Protein AF-A0A0K2RT23-F1 (afdb_monomer_lite)

Structure (mmCIF, N/CA/C/O backbone):
data_AF-A0A0K2RT23-F1
#
_entry.id   AF-A0A0K2RT23-F1
#
loop_
_atom_site.group_PDB
_atom_site.id
_atom_site.type_symbol
_atom_site.label_atom_id
_atom_site.label_alt_id
_atom_site.label_comp_id
_atom_site.label_asym_id
_atom_site.label_entity_id
_atom_site.label_seq_id
_atom_site.pdbx_PDB_ins_code
_atom_site.Cartn_x
_atom_site.Cartn_y
_atom_site.Cartn_z
_atom_site.occupancy
_atom_site.B_iso_or_equiv
_atom_site.auth_seq_id
_atom_site.auth_comp_id
_atom_site.auth_asym_id
_atom_site.auth_atom_id
_atom_site.pdbx_PDB_model_num
ATOM 1 N N . MET A 1 1 ? -1.105 -0.518 0.764 1.00 81.19 1 MET A N 1
ATOM 2 C CA . MET A 1 1 ? -1.432 0.470 -0.295 1.00 81.19 1 MET A CA 1
ATOM 3 C C . MET A 1 1 ? -0.453 0.282 -1.440 1.00 81.19 1 MET A C 1
ATOM 5 O O . MET A 1 1 ? 0.701 -0.018 -1.166 1.00 81.19 1 MET A O 1
AT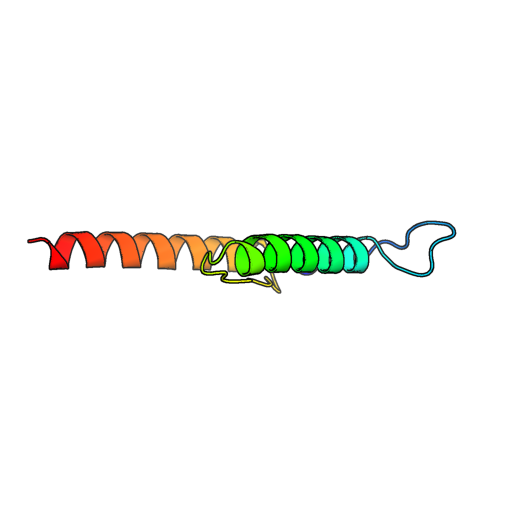OM 9 N N . THR A 1 2 ? -0.881 0.464 -2.687 1.00 91.69 2 THR A N 1
ATOM 10 C CA . THR A 1 2 ? 0.014 0.501 -3.858 1.00 91.69 2 THR A CA 1
ATOM 11 C C . THR A 1 2 ? -0.216 1.777 -4.667 1.00 91.69 2 THR A C 1
ATOM 13 O O . THR A 1 2 ? -1.170 2.512 -4.414 1.00 91.69 2 THR A O 1
ATOM 16 N N . ALA A 1 3 ? 0.662 2.063 -5.626 1.00 88.44 3 ALA A N 1
ATOM 17 C CA . ALA A 1 3 ? 0.480 3.161 -6.567 1.00 88.44 3 ALA A CA 1
ATOM 18 C C . ALA A 1 3 ? 1.018 2.772 -7.944 1.00 88.44 3 ALA A C 1
ATOM 20 O O . ALA A 1 3 ? 1.982 2.004 -8.015 1.00 88.44 3 ALA A O 1
ATOM 21 N N . SER A 1 4 ? 0.437 3.323 -9.007 1.00 88.44 4 SER A N 1
ATOM 22 C CA . SER A 1 4 ? 0.985 3.204 -10.357 1.00 88.44 4 SER A CA 1
ATOM 23 C C . SER A 1 4 ? 2.404 3.769 -10.399 1.00 88.44 4 SER A C 1
ATOM 25 O O . SER A 1 4 ? 2.676 4.862 -9.894 1.00 88.44 4 SER A O 1
ATOM 27 N N . ALA A 1 5 ? 3.328 3.006 -10.977 1.00 84.38 5 ALA A N 1
ATOM 28 C CA . ALA A 1 5 ? 4.676 3.476 -11.250 1.00 84.38 5 ALA A CA 1
ATOM 29 C C . ALA A 1 5 ? 4.705 4.146 -12.629 1.00 84.38 5 ALA A C 1
ATOM 31 O O . ALA A 1 5 ? 4.164 3.603 -13.588 1.00 84.38 5 ALA A O 1
ATOM 32 N N . THR A 1 6 ? 5.373 5.297 -12.744 1.00 80.75 6 THR A N 1
ATOM 33 C CA . THR A 1 6 ? 5.572 5.995 -14.030 1.00 80.75 6 THR A CA 1
ATOM 34 C C . THR A 1 6 ? 6.382 5.154 -15.028 1.00 80.75 6 THR A C 1
ATOM 36 O O . THR A 1 6 ? 6.281 5.358 -16.232 1.00 80.75 6 THR A O 1
ATOM 39 N N . GLY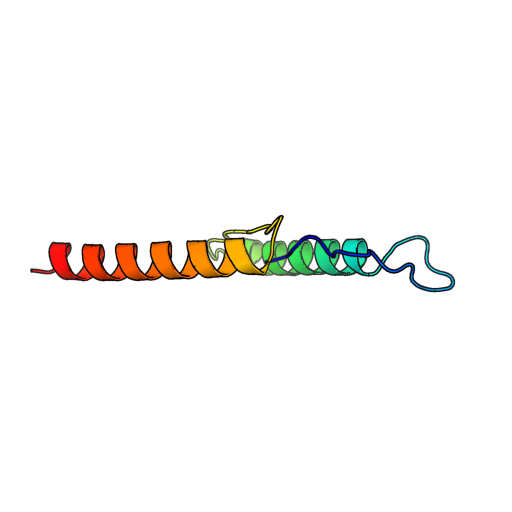 A 1 7 ? 7.147 4.175 -14.535 1.00 87.38 7 GLY A N 1
ATOM 40 C CA . GLY A 1 7 ? 7.761 3.119 -15.330 1.00 87.38 7 GLY A CA 1
ATOM 41 C C . GLY A 1 7 ? 7.803 1.833 -14.518 1.00 87.38 7 GLY A C 1
ATOM 42 O O . GLY A 1 7 ? 8.455 1.784 -13.474 1.00 87.38 7 GLY A O 1
ATOM 43 N N . ASP A 1 8 ? 7.080 0.812 -14.968 1.00 91.62 8 ASP A N 1
ATOM 44 C CA . ASP A 1 8 ? 7.138 -0.506 -14.348 1.00 91.62 8 ASP A CA 1
ATOM 45 C C . ASP A 1 8 ? 8.391 -1.248 -14.830 1.00 91.62 8 ASP A C 1
ATOM 47 O O . ASP A 1 8 ? 8.619 -1.397 -16.031 1.00 91.62 8 ASP A O 1
ATOM 51 N N . ILE A 1 9 ? 9.240 -1.660 -13.891 1.00 95.44 9 ILE A N 1
ATOM 52 C CA . ILE A 1 9 ? 10.573 -2.189 -14.191 1.00 95.44 9 ILE A CA 1
ATOM 53 C C . ILE A 1 9 ? 10.507 -3.716 -14.206 1.00 95.44 9 ILE A C 1
ATOM 55 O O . ILE A 1 9 ? 10.079 -4.342 -13.232 1.00 95.44 9 ILE A O 1
ATOM 59 N N . ALA A 1 10 ? 10.959 -4.323 -15.303 1.00 96.88 10 ALA A N 1
ATOM 60 C CA . ALA A 1 10 ? 11.109 -5.770 -15.397 1.00 96.88 10 ALA A CA 1
ATOM 61 C C . ALA A 1 10 ? 12.210 -6.268 -14.450 1.00 96.88 10 ALA A C 1
ATOM 63 O O . ALA A 1 10 ? 13.260 -5.639 -14.312 1.00 96.88 10 ALA A O 1
ATOM 64 N N . ILE A 1 11 ? 11.983 -7.420 -13.824 1.00 96.88 11 ILE A N 1
ATOM 65 C CA . ILE A 1 11 ? 13.000 -8.081 -13.008 1.00 96.88 11 ILE A CA 1
ATOM 66 C C . ILE A 1 11 ? 13.733 -9.084 -13.911 1.00 96.88 11 ILE A C 1
ATOM 68 O O . ILE A 1 11 ? 13.068 -9.938 -14.507 1.00 96.88 11 ILE A O 1
ATOM 72 N N . PRO A 1 12 ? 15.073 -9.015 -14.034 1.00 97.31 12 PRO A N 1
ATOM 73 C CA . PRO A 1 12 ? 15.832 -9.970 -14.836 1.00 97.31 12 PRO A CA 1
ATOM 74 C C . PRO A 1 12 ? 15.494 -11.418 -14.473 1.00 97.31 12 PRO A C 1
ATOM 76 O O . PRO A 1 12 ? 15.372 -11.753 -13.296 1.00 97.31 12 PRO A O 1
ATOM 79 N N . GLU A 1 13 ? 15.323 -12.261 -15.495 1.00 97.00 13 GLU A N 1
ATOM 80 C CA . GLU A 1 13 ? 15.060 -13.705 -15.362 1.00 97.00 13 GLU A CA 1
ATOM 81 C C . GLU A 1 13 ? 13.752 -14.075 -14.633 1.00 97.00 13 GLU A C 1
ATOM 83 O O . GLU A 1 13 ? 13.518 -15.245 -14.323 1.00 97.00 13 GLU A O 1
ATOM 88 N N . ARG A 1 14 ? 12.858 -13.111 -14.370 1.00 97.19 14 ARG A N 1
ATOM 89 C CA . ARG A 1 14 ? 11.554 -13.363 -13.741 1.00 97.19 14 ARG A CA 1
ATOM 90 C C . ARG A 1 14 ? 10.411 -13.053 -14.707 1.00 97.19 14 ARG A C 1
ATOM 92 O O . ARG A 1 14 ? 10.467 -12.058 -15.423 1.00 97.19 14 ARG A O 1
ATOM 99 N N . PRO A 1 15 ? 9.325 -13.847 -14.694 1.00 96.06 15 PRO A N 1
ATOM 100 C CA . PRO A 1 15 ? 8.170 -13.629 -15.564 1.00 96.06 15 PRO A CA 1
ATOM 101 C C . PRO A 1 15 ? 7.227 -12.528 -15.037 1.00 96.06 15 PRO A C 1
ATOM 103 O O . PRO A 1 15 ? 6.032 -12.563 -15.314 1.00 96.06 15 PRO A O 1
ATOM 106 N N . PHE A 1 16 ? 7.732 -11.592 -14.227 1.00 95.94 16 PHE A N 1
ATOM 107 C CA . PHE A 1 16 ? 6.955 -10.498 -13.649 1.00 95.94 16 PHE A CA 1
ATOM 108 C C . PHE A 1 16 ? 7.822 -9.265 -13.353 1.00 95.94 16 PHE A C 1
ATOM 110 O O . PHE A 1 16 ? 9.050 -9.344 -13.270 1.00 95.94 16 PHE A O 1
ATOM 117 N N . THR A 1 17 ? 7.170 -8.120 -13.178 1.00 97.06 17 THR A N 1
ATOM 118 C CA . THR A 1 17 ? 7.784 -6.815 -12.900 1.00 97.06 17 THR A CA 1
ATOM 119 C C . THR A 1 17 ? 7.818 -6.484 -11.406 1.00 97.06 17 THR A C 1
ATOM 121 O O . THR A 1 17 ? 7.159 -7.128 -10.583 1.00 97.06 17 THR A O 1
ATOM 124 N N . PHE A 1 18 ? 8.551 -5.433 -11.034 1.00 95.56 18 PHE A N 1
ATOM 125 C CA . PHE A 1 18 ? 8.502 -4.895 -9.673 1.00 95.56 18 PHE A CA 1
ATOM 126 C C . PHE A 1 18 ? 7.094 -4.423 -9.286 1.00 95.56 18 PHE A C 1
ATOM 128 O O . PHE A 1 18 ? 6.670 -4.675 -8.160 1.00 95.56 18 PHE A O 1
ATOM 135 N N . GLY A 1 19 ? 6.339 -3.800 -10.196 1.00 94.50 19 GLY A N 1
ATOM 136 C CA . GLY A 1 19 ? 4.959 -3.385 -9.947 1.00 94.50 19 GLY A CA 1
ATOM 137 C C . GLY A 1 19 ? 4.042 -4.566 -9.635 1.00 94.50 19 GLY A C 1
ATOM 138 O O . GLY A 1 19 ? 3.272 -4.515 -8.672 1.00 94.50 19 GLY A O 1
ATOM 139 N N . GLN A 1 20 ? 4.175 -5.664 -10.382 1.00 95.25 20 GLN A N 1
ATOM 140 C CA . GLN A 1 20 ? 3.436 -6.902 -10.124 1.00 95.25 20 GLN A CA 1
ATOM 141 C C . GLN A 1 20 ? 3.834 -7.539 -8.788 1.00 95.25 20 GLN A C 1
ATOM 143 O O . GLN A 1 20 ? 2.960 -7.979 -8.040 1.00 95.25 20 GLN A O 1
ATOM 148 N N . LEU A 1 21 ? 5.127 -7.539 -8.448 1.00 96.19 21 LEU A N 1
ATOM 149 C CA . LEU A 1 21 ? 5.606 -8.040 -7.160 1.00 96.19 21 LEU A CA 1
ATOM 150 C C . LEU A 1 21 ? 5.044 -7.223 -5.987 1.00 96.19 21 LEU A C 1
ATOM 152 O O . LEU A 1 21 ? 4.520 -7.800 -5.038 1.00 96.19 21 LEU A O 1
ATOM 156 N N . ILE A 1 22 ? 5.093 -5.892 -6.071 1.00 94.69 22 ILE A N 1
ATOM 157 C CA . ILE A 1 22 ? 4.547 -4.984 -5.051 1.00 94.69 22 ILE A CA 1
ATOM 158 C C . ILE A 1 22 ? 3.038 -5.205 -4.884 1.00 94.69 22 ILE A C 1
ATOM 160 O O . ILE A 1 22 ? 2.536 -5.255 -3.760 1.00 94.69 22 ILE A O 1
ATOM 164 N N . ALA A 1 23 ? 2.303 -5.365 -5.990 1.00 93.94 23 ALA A N 1
ATOM 165 C CA . ALA A 1 23 ? 0.872 -5.651 -5.955 1.00 93.94 23 ALA A CA 1
ATOM 166 C C . ALA A 1 23 ? 0.567 -6.994 -5.276 1.00 93.94 23 ALA A C 1
ATOM 168 O O . ALA A 1 23 ? -0.341 -7.064 -4.443 1.00 93.94 23 ALA A O 1
ATOM 169 N N . ALA A 1 24 ? 1.344 -8.034 -5.589 1.00 95.94 24 ALA A N 1
ATOM 170 C CA . ALA A 1 24 ? 1.209 -9.348 -4.973 1.00 95.94 24 ALA A CA 1
ATOM 171 C C . ALA A 1 24 ? 1.519 -9.312 -3.468 1.00 95.94 24 ALA A C 1
ATOM 173 O O . ALA A 1 24 ? 0.750 -9.857 -2.679 1.00 95.94 24 ALA A O 1
ATOM 174 N N . GLN A 1 25 ? 2.584 -8.618 -3.052 1.00 95.94 25 GLN A N 1
ATOM 175 C CA . GLN A 1 25 ? 2.928 -8.455 -1.635 1.00 95.94 25 GLN A CA 1
ATOM 176 C C . GLN A 1 25 ? 1.823 -7.724 -0.867 1.00 95.94 25 GLN A C 1
ATOM 178 O O . GLN A 1 25 ? 1.341 -8.232 0.141 1.00 95.94 25 GLN A O 1
ATOM 183 N N . ALA A 1 26 ? 1.324 -6.605 -1.400 1.00 95.31 26 ALA A N 1
ATOM 184 C CA . ALA A 1 26 ? 0.236 -5.863 -0.769 1.00 95.31 26 ALA A CA 1
ATOM 185 C C . ALA A 1 26 ? -1.075 -6.670 -0.674 1.00 95.31 26 ALA A C 1
ATOM 187 O O . ALA A 1 26 ? -1.884 -6.424 0.221 1.00 95.31 26 ALA A O 1
ATOM 188 N N . ALA A 1 27 ? -1.321 -7.601 -1.604 1.00 94.88 27 ALA A N 1
ATOM 189 C CA . ALA A 1 27 ? -2.436 -8.541 -1.507 1.00 94.88 27 ALA A CA 1
ATOM 190 C C . ALA A 1 27 ? -2.206 -9.588 -0.403 1.00 94.88 27 ALA A C 1
ATOM 192 O O . ALA A 1 27 ? -3.129 -9.868 0.357 1.00 94.88 27 ALA A O 1
ATOM 193 N N . GLY A 1 28 ? -0.983 -10.110 -0.278 1.00 96.44 28 GLY A N 1
ATOM 194 C CA . GLY A 1 28 ? -0.604 -11.029 0.797 1.00 96.44 28 GLY A CA 1
ATOM 195 C C . GLY A 1 28 ? -0.752 -10.409 2.189 1.00 96.44 28 GLY A C 1
ATOM 196 O O . GLY A 1 28 ? -1.356 -11.023 3.065 1.00 96.44 28 GLY A O 1
ATOM 197 N N . ASP A 1 29 ? -0.289 -9.170 2.375 1.00 96.38 29 ASP A N 1
ATOM 198 C CA . ASP A 1 29 ? -0.424 -8.444 3.647 1.00 96.38 29 ASP A CA 1
ATOM 199 C C . ASP A 1 29 ? -1.895 -8.240 4.040 1.00 96.38 29 ASP A C 1
ATOM 201 O O . ASP A 1 29 ? -2.267 -8.419 5.202 1.00 96.38 29 ASP A O 1
ATOM 205 N N . ALA A 1 30 ? -2.749 -7.896 3.067 1.00 94.31 30 ALA A N 1
ATOM 206 C CA . ALA A 1 30 ? -4.189 -7.765 3.281 1.00 94.31 30 ALA A CA 1
ATOM 207 C C . ALA A 1 30 ? -4.798 -9.090 3.755 1.00 94.31 30 ALA A C 1
ATOM 209 O O . ALA A 1 30 ? -5.470 -9.112 4.783 1.00 94.31 30 ALA A O 1
ATOM 210 N N . GLN A 1 31 ? -4.466 -10.193 3.082 1.00 96.25 31 GLN A N 1
ATOM 211 C CA . GLN A 1 31 ? -4.959 -11.520 3.442 1.00 96.25 31 GLN A CA 1
ATOM 212 C C . GLN A 1 31 ? -4.535 -11.930 4.863 1.00 96.25 31 GLN A C 1
ATOM 214 O O . GLN A 1 31 ? -5.317 -12.533 5.595 1.00 96.25 31 GLN A O 1
ATOM 219 N N . VAL A 1 32 ? -3.312 -11.591 5.292 1.00 97.25 32 VAL A N 1
ATOM 220 C CA . VAL A 1 32 ? -2.851 -11.845 6.671 1.00 97.25 32 VAL A CA 1
ATOM 221 C C . VAL A 1 32 ? -3.706 -11.088 7.691 1.00 97.25 32 VAL A C 1
ATOM 223 O O . VAL A 1 32 ? -4.111 -11.661 8.702 1.00 97.25 32 VAL A O 1
ATOM 226 N N . LEU A 1 33 ? -4.007 -9.814 7.430 1.00 96.06 33 LEU A N 1
ATOM 227 C CA . LEU A 1 33 ? -4.845 -8.999 8.311 1.00 96.06 33 LEU A CA 1
ATOM 228 C C . LEU A 1 33 ? -6.297 -9.498 8.352 1.00 96.06 33 LEU A C 1
ATOM 230 O O . LEU A 1 33 ? -6.874 -9.588 9.438 1.00 96.06 33 LEU A O 1
ATOM 234 N N . GLU A 1 34 ? -6.857 -9.872 7.200 1.00 95.69 34 GLU A N 1
ATOM 235 C CA . GLU A 1 34 ? -8.195 -10.466 7.092 1.00 95.69 34 GLU A CA 1
ATOM 236 C C . GLU A 1 34 ? -8.289 -11.769 7.895 1.00 95.69 34 GLU A C 1
ATOM 238 O O . GLU A 1 34 ? -9.218 -11.944 8.684 1.00 95.69 34 GLU A O 1
ATOM 243 N N . ASN A 1 35 ? -7.283 -12.641 7.785 1.00 96.44 35 ASN A N 1
ATOM 244 C CA . ASN A 1 35 ? -7.212 -13.889 8.550 1.00 96.44 35 ASN A CA 1
ATOM 245 C C . ASN A 1 35 ? -7.147 -13.659 10.069 1.00 96.44 35 ASN A C 1
ATOM 247 O O . ASN A 1 35 ? -7.554 -14.521 10.843 1.00 96.44 35 ASN A O 1
ATOM 251 N N . HIS A 1 36 ? -6.653 -12.500 10.509 1.00 96.94 36 HIS A N 1
ATOM 252 C CA . HIS A 1 36 ? -6.646 -12.091 11.916 1.00 96.94 36 HIS A CA 1
ATOM 253 C C . HIS A 1 36 ? -7.926 -11.341 12.337 1.00 96.94 36 HIS A C 1
ATOM 255 O O . HIS A 1 36 ? -7.968 -10.764 13.425 1.00 96.94 36 HIS A O 1
ATOM 261 N N . GLY A 1 37 ? -8.963 -11.308 11.491 1.00 95.38 37 GLY A N 1
ATOM 262 C CA . GLY A 1 37 ? -10.229 -10.625 11.771 1.00 95.38 37 GLY A CA 1
ATOM 263 C C . GLY A 1 37 ? -10.103 -9.102 11.831 1.00 95.38 37 GLY A C 1
ATOM 264 O O . GLY A 1 37 ? -10.932 -8.432 12.448 1.00 95.38 37 GLY A O 1
ATOM 265 N N . ARG A 1 38 ? -9.047 -8.532 11.241 1.00 95.75 38 ARG A N 1
ATOM 266 C CA . ARG A 1 38 ? -8.833 -7.084 11.214 1.00 95.75 38 ARG A CA 1
ATOM 267 C C . ARG A 1 38 ? -9.514 -6.506 9.971 1.00 95.75 38 ARG A C 1
ATOM 269 O O . ARG A 1 38 ? -9.307 -7.042 8.887 1.00 95.75 38 ARG A O 1
ATOM 276 N N . PRO A 1 39 ? -10.295 -5.417 10.083 1.00 94.38 39 PRO A N 1
ATOM 277 C CA . PRO A 1 39 ? -10.859 -4.760 8.911 1.00 94.38 39 PRO A CA 1
ATOM 278 C C . PRO A 1 39 ? -9.735 -4.204 8.030 1.00 94.38 39 PRO A C 1
ATOM 280 O O . PRO A 1 39 ? -8.824 -3.536 8.526 1.00 94.38 39 PRO A O 1
ATOM 283 N N . VAL A 1 40 ? -9.807 -4.473 6.725 1.00 94.75 40 VAL A N 1
ATOM 284 C CA . VAL A 1 40 ? -8.787 -4.068 5.752 1.00 94.75 40 VAL A CA 1
ATOM 285 C C . VAL A 1 40 ? -9.399 -3.175 4.682 1.00 94.75 40 VAL A C 1
ATOM 287 O O . 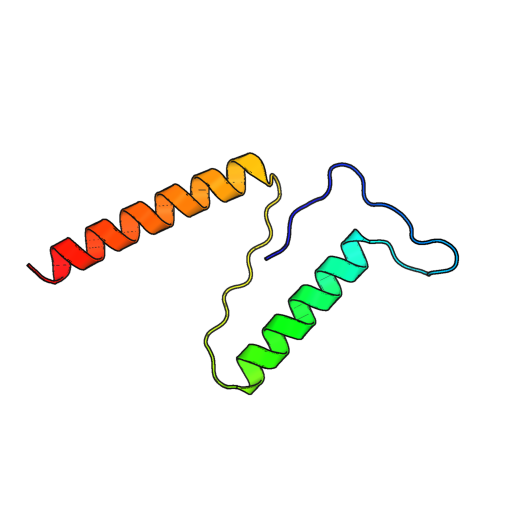VAL A 1 40 ? -10.368 -3.537 4.023 1.00 94.75 40 VAL A O 1
ATOM 290 N N . LEU A 1 41 ? -8.777 -2.017 4.467 1.00 91.44 41 LEU A N 1
ATOM 291 C CA . LEU A 1 41 ? -9.021 -1.158 3.314 1.00 91.44 41 LEU A CA 1
ATOM 292 C C . LEU A 1 41 ? -7.766 -1.142 2.443 1.00 91.44 41 LEU A C 1
ATOM 294 O O . LEU A 1 41 ? -6.687 -0.750 2.893 1.00 91.44 41 LEU A O 1
ATOM 298 N N . ARG A 1 42 ? -7.900 -1.541 1.176 1.00 92.19 42 ARG A N 1
ATOM 299 C CA . ARG A 1 42 ? -6.796 -1.514 0.214 1.00 92.19 42 ARG A CA 1
ATOM 300 C C . ARG A 1 42 ? -6.988 -0.381 -0.785 1.00 92.19 42 ARG A C 1
ATOM 302 O O . ARG A 1 42 ? -7.942 -0.379 -1.552 1.00 92.19 42 ARG A O 1
ATOM 309 N N . LEU A 1 43 ? -6.037 0.548 -0.795 1.00 92.06 43 LEU A N 1
ATOM 310 C CA . LEU A 1 43 ? -6.002 1.679 -1.720 1.00 92.06 43 LEU A CA 1
ATOM 311 C C . LEU A 1 43 ? -4.947 1.457 -2.810 1.00 92.06 43 LEU A C 1
ATOM 313 O O . LEU A 1 43 ? -3.826 1.019 -2.514 1.00 92.06 43 LEU A O 1
ATOM 317 N N . HIS A 1 44 ? -5.314 1.787 -4.048 1.00 93.62 44 HIS A N 1
ATOM 318 C CA . HIS A 1 44 ? -4.419 1.870 -5.199 1.00 93.62 44 HIS A CA 1
ATOM 319 C C . HIS A 1 44 ? -4.460 3.293 -5.760 1.00 93.62 44 HIS A C 1
ATOM 321 O O . HIS A 1 44 ? -5.516 3.752 -6.192 1.00 93.62 44 HIS A O 1
ATOM 327 N N . LEU A 1 45 ? -3.327 3.994 -5.726 1.00 93.31 45 LEU A N 1
ATOM 328 C CA . LEU A 1 45 ? -3.230 5.378 -6.190 1.00 93.31 45 LEU A CA 1
ATOM 329 C C . LEU A 1 45 ? -2.765 5.419 -7.649 1.00 93.31 45 LEU A C 1
ATOM 331 O O . LEU A 1 45 ? -1.666 4.963 -7.960 1.00 93.31 45 LEU A O 1
ATOM 335 N N . THR A 1 46 ? -3.574 5.986 -8.540 1.00 91.19 46 THR A N 1
ATOM 336 C CA . THR A 1 46 ? -3.212 6.155 -9.958 1.00 91.19 46 THR A CA 1
ATOM 337 C C . THR A 1 46 ? -2.158 7.242 -10.154 1.00 91.19 46 THR A C 1
ATOM 339 O O . THR A 1 46 ? -1.245 7.073 -10.956 1.00 91.19 46 THR A O 1
ATOM 342 N N . ASP A 1 47 ? -2.247 8.312 -9.365 1.00 91.00 47 ASP A N 1
ATOM 343 C CA . ASP A 1 47 ? -1.190 9.291 -9.149 1.00 91.00 47 ASP A CA 1
ATOM 344 C C . ASP A 1 47 ? -0.838 9.304 -7.661 1.00 91.00 47 ASP A C 1
ATOM 346 O O . ASP A 1 47 ? -1.697 9.501 -6.796 1.00 91.00 47 ASP A O 1
ATOM 350 N N . ARG A 1 48 ? 0.434 9.058 -7.345 1.00 90.12 48 ARG A N 1
ATOM 351 C CA . ARG A 1 48 ? 0.877 8.964 -5.952 1.00 90.12 48 ARG A CA 1
ATOM 352 C C . ARG A 1 48 ? 0.778 10.306 -5.230 1.00 90.12 48 ARG A C 1
ATOM 354 O O . ARG A 1 48 ? 0.389 10.317 -4.068 1.00 90.12 48 ARG A O 1
ATOM 361 N N . GLY A 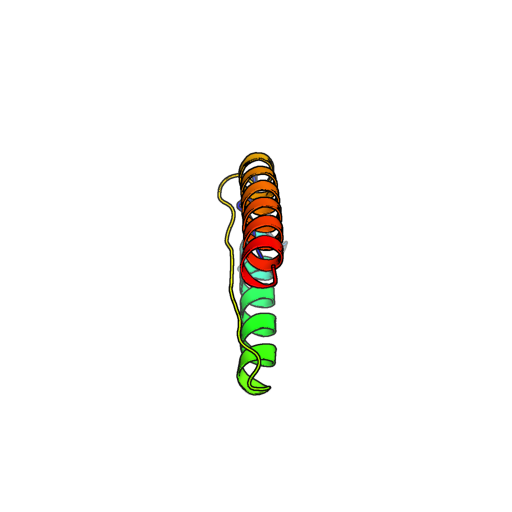1 49 ? 1.158 11.402 -5.881 1.00 92.12 49 GLY A N 1
ATOM 362 C CA . GLY A 1 49 ? 1.203 12.722 -5.256 1.00 92.12 49 GLY A CA 1
ATOM 363 C C . GLY A 1 49 ? -0.200 13.238 -4.959 1.00 92.12 49 GLY A C 1
ATOM 364 O O . GLY A 1 49 ? -0.524 13.519 -3.807 1.00 92.12 49 GLY A O 1
ATOM 365 N N . ALA A 1 50 ? -1.050 13.273 -5.985 1.00 92.62 50 ALA A N 1
ATOM 366 C CA . ALA A 1 50 ? -2.440 13.695 -5.861 1.00 92.62 50 ALA A CA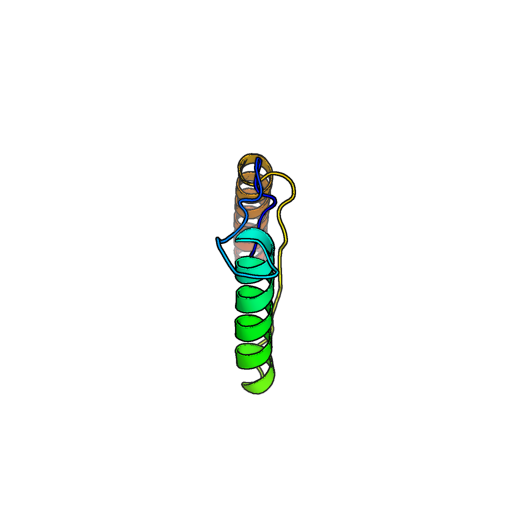 1
ATOM 367 C C . ALA A 1 50 ? -3.231 12.766 -4.928 1.00 92.62 50 ALA A C 1
ATOM 369 O O . ALA A 1 50 ? -3.982 13.234 -4.076 1.00 92.62 50 ALA A O 1
ATOM 370 N N . GLY A 1 51 ? -3.014 11.451 -5.031 1.00 92.19 51 GLY A N 1
ATOM 371 C CA . GLY A 1 51 ? -3.703 10.470 -4.197 1.00 92.19 51 GLY A CA 1
ATOM 372 C C . GLY A 1 51 ? -3.351 10.570 -2.710 1.00 92.19 51 GLY A C 1
ATOM 373 O O . GLY A 1 51 ? -4.235 10.444 -1.864 1.00 92.19 51 GLY A O 1
ATOM 374 N N . VAL A 1 52 ? -2.082 10.825 -2.369 1.00 93.94 52 VAL A N 1
ATOM 375 C CA . VAL A 1 52 ? -1.677 11.038 -0.968 1.00 93.94 52 VAL A CA 1
ATOM 376 C C . VAL A 1 52 ? -2.250 12.346 -0.427 1.00 93.94 52 VAL A C 1
ATOM 378 O O . VAL A 1 52 ? -2.764 12.340 0.690 1.00 93.94 52 VAL A O 1
ATOM 381 N N . ALA A 1 53 ? -2.217 13.431 -1.208 1.00 95.44 53 ALA A N 1
ATOM 382 C CA . ALA A 1 53 ? -2.798 14.710 -0.799 1.00 95.44 53 ALA A CA 1
ATOM 383 C C . ALA A 1 53 ? -4.300 14.571 -0.493 1.00 95.44 53 ALA A C 1
ATOM 385 O O . ALA A 1 53 ? -4.744 14.922 0.598 1.00 95.44 53 ALA A O 1
ATOM 386 N N . GLN A 1 54 ? -5.056 13.937 -1.393 1.00 94.12 54 GLN A N 1
ATOM 387 C CA . GLN A 1 54 ? -6.483 13.683 -1.192 1.00 94.12 54 GLN A CA 1
ATOM 388 C C . GLN A 1 54 ? -6.749 12.832 0.062 1.00 94.12 54 GLN A C 1
ATOM 390 O O . GLN A 1 54 ? -7.684 13.098 0.816 1.00 94.12 54 GLN A O 1
ATOM 395 N N . LEU A 1 55 ? -5.931 11.803 0.312 1.00 93.06 55 LEU A N 1
ATOM 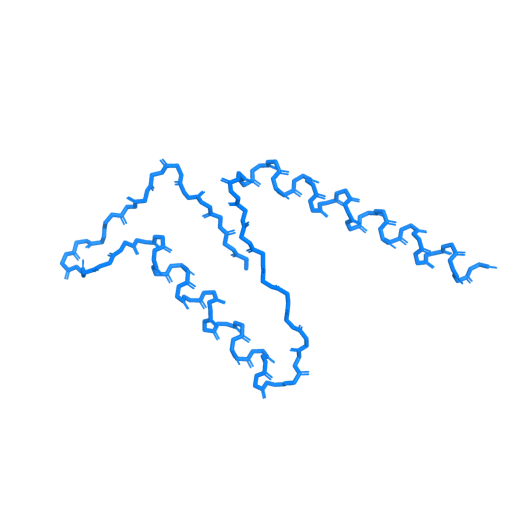396 C CA . LEU A 1 55 ? -6.089 10.959 1.496 1.00 93.06 55 LEU A CA 1
ATOM 397 C C . LEU A 1 55 ? -5.850 11.749 2.791 1.00 93.06 55 LEU A C 1
ATOM 399 O O . LEU A 1 55 ? -6.581 11.556 3.762 1.00 93.06 55 LEU A O 1
ATOM 403 N N . GLN A 1 56 ? -4.860 12.643 2.805 1.00 94.88 56 GLN A N 1
ATOM 404 C CA . GLN A 1 56 ? -4.590 13.512 3.952 1.00 94.88 56 GLN A CA 1
ATOM 405 C C . GLN A 1 56 ? -5.773 14.438 4.250 1.00 94.88 56 GLN A C 1
ATOM 407 O O . GLN A 1 56 ? -6.175 14.546 5.409 1.00 94.88 56 GLN A O 1
ATOM 412 N N . GLU A 1 57 ? -6.370 15.046 3.221 1.00 95.94 57 GLU A N 1
ATOM 413 C CA . GLU A 1 57 ? -7.558 15.895 3.374 1.00 95.94 57 GLU A CA 1
ATOM 414 C C . GLU A 1 57 ? -8.747 15.117 3.948 1.00 95.94 57 GLU A C 1
ATOM 416 O O . GLU A 1 57 ? -9.389 15.573 4.896 1.00 95.94 57 GLU A O 1
ATOM 421 N N . ILE A 1 58 ? -9.008 13.911 3.433 1.00 94.69 58 ILE A N 1
ATOM 422 C CA . ILE A 1 58 ? -10.097 13.052 3.920 1.00 94.69 58 ILE A CA 1
ATOM 423 C C . ILE A 1 58 ? -9.879 12.678 5.389 1.00 94.69 58 ILE A C 1
ATOM 425 O O . ILE A 1 58 ? -10.804 12.784 6.192 1.00 94.69 58 ILE A O 1
ATOM 429 N N . VAL A 1 59 ? -8.666 12.265 5.766 1.00 94.06 59 VAL A N 1
ATOM 430 C CA . VAL A 1 59 ? -8.355 11.901 7.158 1.00 94.06 59 VAL A CA 1
ATOM 431 C C . VAL A 1 59 ? -8.520 13.104 8.089 1.00 94.06 59 VAL A C 1
ATOM 433 O O . VAL A 1 59 ? -9.124 12.963 9.153 1.00 94.06 59 VAL A O 1
ATOM 436 N N . ALA A 1 60 ? -8.054 14.288 7.684 1.00 95.06 60 ALA A N 1
ATOM 437 C CA . ALA A 1 60 ? -8.231 15.513 8.460 1.00 95.06 60 ALA A CA 1
ATOM 438 C C . ALA A 1 60 ? -9.718 15.871 8.639 1.00 95.06 60 ALA A C 1
ATOM 440 O O . ALA A 1 60 ? -10.151 16.192 9.748 1.00 95.06 60 ALA A O 1
ATOM 441 N N . ALA A 1 61 ? -10.519 15.754 7.577 1.00 94.69 61 ALA A N 1
ATOM 442 C CA . ALA A 1 61 ? -11.955 16.019 7.622 1.00 94.69 61 ALA A CA 1
ATOM 443 C C . ALA A 1 61 ? -12.714 15.023 8.515 1.00 94.69 61 ALA A C 1
ATOM 445 O O . ALA A 1 61 ? -13.645 15.415 9.221 1.00 94.69 61 ALA A O 1
ATOM 446 N N . LEU A 1 62 ? -12.338 13.740 8.502 1.00 93.06 62 LEU A N 1
ATOM 447 C CA . LEU A 1 62 ? -12.938 12.718 9.367 1.00 93.06 62 LEU A CA 1
ATOM 448 C C . LEU A 1 62 ? -12.576 12.935 10.840 1.00 93.06 62 LEU A C 1
ATOM 450 O O . LEU A 1 62 ? -13.445 12.816 11.700 1.00 93.06 62 LEU A O 1
ATOM 454 N N . ALA A 1 63 ? -11.325 13.302 11.129 1.00 91.94 63 ALA A N 1
ATOM 455 C CA . ALA A 1 63 ? -10.900 13.633 12.486 1.00 91.94 63 ALA A CA 1
ATOM 456 C C . ALA A 1 63 ? -11.680 14.836 13.046 1.00 91.94 63 ALA A C 1
ATOM 458 O O . ALA A 1 63 ? -12.137 14.793 14.183 1.00 91.94 63 ALA A O 1
ATOM 459 N N . GLY A 1 64 ? -11.903 15.874 12.231 1.00 89.81 64 GLY A N 1
ATOM 460 C CA . GLY A 1 64 ? -12.722 17.025 12.625 1.00 89.81 64 GLY A CA 1
ATOM 461 C C . GLY A 1 64 ? -14.194 16.674 12.886 1.00 89.81 64 GLY A C 1
ATOM 462 O O . GLY A 1 64 ? -14.790 17.200 13.823 1.00 89.81 64 GLY A O 1
ATOM 463 N N . GLN A 1 65 ? -14.774 15.759 12.100 1.00 88.75 65 GLN A N 1
ATOM 464 C CA . GLN A 1 65 ? -16.147 15.274 12.303 1.00 88.75 65 GLN A CA 1
ATOM 465 C C . GLN A 1 65 ? -16.296 14.441 13.579 1.00 88.75 65 GLN A C 1
ATOM 467 O O . GLN A 1 65 ? -17.294 14.592 14.278 1.00 88.75 65 GLN A O 1
ATOM 472 N N . ALA A 1 66 ? -15.314 13.592 13.896 1.00 84.88 66 ALA A N 1
ATOM 473 C CA . ALA A 1 66 ? -15.316 12.812 15.131 1.00 84.88 66 ALA A CA 1
ATOM 474 C C . ALA A 1 66 ? -15.348 13.731 16.363 1.00 84.88 66 ALA A C 1
ATOM 476 O O . ALA A 1 66 ? -16.248 13.603 17.188 1.00 84.88 66 ALA A O 1
ATOM 477 N N . SER A 1 67 ? -14.478 14.747 16.409 1.00 86.62 67 SER A N 1
ATOM 478 C CA . SER A 1 67 ? -14.458 15.724 17.507 1.00 86.62 67 SER A CA 1
ATOM 479 C C . SER A 1 67 ? -15.775 16.497 17.661 1.00 86.62 67 SER A C 1
ATOM 481 O O . SER A 1 67 ? -16.154 16.858 18.774 1.00 86.62 67 SER A O 1
ATOM 483 N N . ALA A 1 68 ? -16.481 16.759 16.556 1.00 80.06 68 ALA A N 1
ATOM 484 C CA . ALA A 1 68 ? -17.774 17.443 16.572 1.00 80.06 68 ALA A CA 1
ATOM 485 C C . ALA A 1 68 ? -18.934 16.547 17.044 1.00 80.06 68 ALA A C 1
ATOM 487 O O . ALA A 1 68 ? -19.912 17.069 17.563 1.00 80.06 68 ALA A O 1
ATOM 488 N N . LEU A 1 69 ? -18.840 15.224 16.862 1.00 78.62 69 LEU A N 1
ATOM 489 C CA . LEU A 1 69 ? -19.824 14.246 17.353 1.00 78.62 69 LEU A CA 1
ATOM 490 C C . LEU A 1 69 ? -19.653 13.934 18.848 1.00 78.62 69 LEU A C 1
ATOM 492 O O . LEU A 1 69 ? -20.593 13.462 19.482 1.00 78.62 69 LEU A O 1
ATOM 496 N N . GLU A 1 70 ? -18.458 14.163 19.393 1.00 73.94 70 GLU A N 1
ATOM 497 C CA . GLU A 1 70 ? -18.140 13.981 20.816 1.00 73.94 70 GLU A CA 1
ATOM 498 C C . GLU A 1 70 ? -18.449 15.223 21.680 1.00 73.94 70 GLU A C 1
ATOM 500 O O . GLU A 1 70 ? -18.333 15.152 22.905 1.00 73.94 70 GLU A O 1
ATOM 505 N N . SER A 1 71 ? -18.841 16.343 21.057 1.00 59.34 71 SER A N 1
ATOM 506 C CA . SER A 1 71 ? -19.219 17.612 21.711 1.00 59.34 71 SER A CA 1
ATOM 507 C C . SER A 1 71 ? -20.733 17.748 21.873 1.00 59.34 71 SER A C 1
ATOM 509 O O . SER A 1 71 ? -21.156 18.311 22.908 1.00 59.34 71 SER A O 1
#

pLDDT: mean 92.21, std 6.22, range [59.34, 97.31]

Radius of gyration: 16.63 Å; chains: 1; bounding box: 36×32×37 Å

Sequence (71 aa):
MTASATGDIAIPERPFTFGQLIAAQAAGDAQVLENHGRPVLRLHLTDRGAGVAQLQEIVAALAGQASALES

Foldseek 3Di:
DEEDDPDFAPDPPDPDTPNVVVVVVLVVVQVVCVVVVHDDDDDYHDDPVVVVVVVVVVVVVVVVVVVVVVD

Secondary structure (DSSP, 8-state):
-EE--SSPPBPTTSSSBHHHHHHHHHHHHHHHHHHTT------EESSHHHHHHHHHHHHHHHHHHHHHH--